Protein AF-A0A3S0VM14-F1 (afdb_monomer_lite)

Sequence (72 aa):
MRDKHDPSKKLAPLFHRAFRQGVEAAIRGDSHNPYVVDSHLYHAWIAGWASLARGWCETGVLRVFQARHDAG

Radius of gyration: 16.87 Å; chains: 1; bounding box: 50×36×36 Å

Secondary structure (DSSP, 8-state):
------HHHHHHHHHHHHHHHHHHHHHTT-----SPTTSHHHHHHHHHHHHHHTT---SSSTTSSSSSS---

Structure (mmCIF, N/CA/C/O backbone):
data_AF-A0A3S0VM14-F1
#
_entry.id   AF-A0A3S0VM14-F1
#
loop_
_atom_site.group_PDB
_atom_site.id
_atom_site.type_symbol
_atom_site.label_atom_id
_atom_site.label_alt_id
_atom_site.label_comp_id
_atom_site.label_asym_id
_atom_site.label_entity_id
_atom_site.label_seq_id
_atom_site.pdbx_PDB_ins_code
_atom_site.Cartn_x
_atom_site.Cartn_y
_atom_site.Cartn_z
_atom_site.occupancy
_atom_site.B_iso_or_equiv
_ato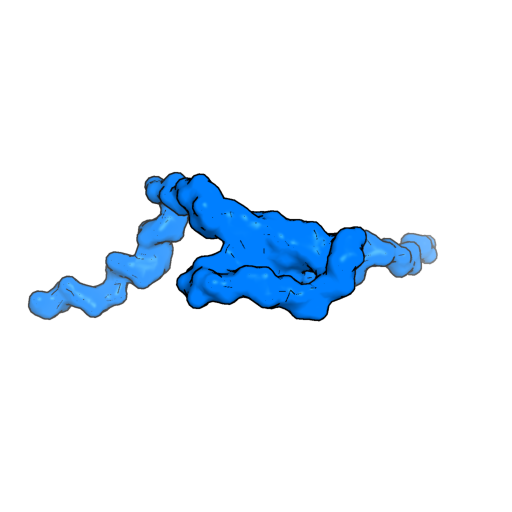m_site.auth_seq_id
_atom_site.auth_comp_id
_atom_site.auth_asym_id
_atom_site.auth_atom_id
_atom_site.pdbx_PDB_model_num
ATOM 1 N N . MET A 1 1 ? 37.958 5.344 -5.791 1.00 42.44 1 MET A N 1
ATOM 2 C CA . MET A 1 1 ? 36.565 5.805 -5.605 1.00 42.44 1 MET A CA 1
ATOM 3 C C . MET A 1 1 ? 35.668 4.985 -6.515 1.00 42.44 1 MET A C 1
ATOM 5 O O . MET A 1 1 ? 35.767 5.115 -7.725 1.00 42.44 1 MET A O 1
ATOM 9 N N . ARG A 1 2 ? 34.892 4.050 -5.961 1.00 48.12 2 ARG A N 1
ATOM 10 C CA . ARG A 1 2 ? 33.983 3.186 -6.726 1.00 48.12 2 ARG A CA 1
ATOM 11 C C . ARG A 1 2 ? 32.573 3.547 -6.277 1.00 48.12 2 ARG A C 1
ATOM 13 O O . ARG A 1 2 ? 32.002 2.855 -5.442 1.00 48.12 2 ARG A O 1
ATOM 20 N N . ASP A 1 3 ? 32.070 4.671 -6.782 1.00 53.03 3 ASP A N 1
ATOM 21 C CA . ASP A 1 3 ? 30.657 5.045 -6.681 1.00 53.03 3 ASP A CA 1
ATOM 22 C C . ASP A 1 3 ? 29.861 4.050 -7.526 1.00 53.03 3 ASP A C 1
ATOM 24 O O . ASP A 1 3 ? 29.537 4.256 -8.695 1.00 53.03 3 ASP A O 1
ATOM 28 N N . LYS A 1 4 ? 29.659 2.864 -6.952 1.00 53.25 4 LYS A N 1
ATOM 29 C CA . LYS A 1 4 ? 28.751 1.879 -7.504 1.00 53.25 4 LYS A CA 1
ATOM 30 C C . LYS A 1 4 ? 27.367 2.476 -7.337 1.00 53.25 4 LYS A C 1
ATOM 32 O O . LYS A 1 4 ? 26.915 2.690 -6.216 1.00 53.25 4 LYS A O 1
ATOM 37 N N . HIS A 1 5 ? 26.718 2.733 -8.467 1.00 50.94 5 HIS A N 1
ATOM 38 C CA . HIS A 1 5 ? 25.274 2.817 -8.581 1.00 50.94 5 HIS A CA 1
ATOM 39 C C . HIS A 1 5 ? 24.678 1.641 -7.807 1.00 50.94 5 HIS A C 1
ATOM 41 O O . HIS A 1 5 ? 24.620 0.534 -8.325 1.00 50.94 5 HIS A O 1
ATOM 47 N N . ASP A 1 6 ? 24.346 1.853 -6.539 1.00 57.12 6 ASP A N 1
ATOM 48 C CA . ASP A 1 6 ? 23.809 0.796 -5.705 1.00 57.12 6 ASP A CA 1
ATOM 49 C C . ASP A 1 6 ? 22.314 0.742 -6.024 1.00 57.12 6 ASP A C 1
ATOM 51 O O . ASP A 1 6 ? 21.582 1.668 -5.649 1.00 57.12 6 ASP A O 1
ATOM 55 N N . PRO A 1 7 ? 21.841 -0.249 -6.801 1.00 58.47 7 PRO A N 1
ATOM 56 C CA . PRO A 1 7 ? 20.435 -0.321 -7.183 1.00 58.47 7 PRO A CA 1
ATOM 57 C C . PRO A 1 7 ? 19.530 -0.339 -5.943 1.00 58.47 7 PRO A C 1
ATOM 59 O O . PRO A 1 7 ? 18.432 0.212 -5.982 1.00 58.47 7 PRO A O 1
ATOM 62 N N . SER A 1 8 ? 20.031 -0.847 -4.809 1.00 59.62 8 SER A N 1
ATOM 63 C CA . SER A 1 8 ? 19.352 -0.816 -3.510 1.00 59.62 8 SER A CA 1
ATOM 64 C C . SER A 1 8 ? 18.976 0.604 -3.052 1.00 59.62 8 SER A C 1
ATOM 66 O O . SER A 1 8 ? 17.849 0.825 -2.604 1.00 59.62 8 SER A O 1
ATOM 68 N N . LYS A 1 9 ? 19.856 1.600 -3.248 1.00 60.62 9 LYS A N 1
ATOM 69 C CA . LYS A 1 9 ? 19.619 2.999 -2.842 1.00 60.62 9 LYS A CA 1
ATOM 70 C C . LYS A 1 9 ? 18.529 3.684 -3.664 1.00 60.62 9 LYS A C 1
ATOM 72 O O . LYS A 1 9 ? 17.873 4.592 -3.164 1.00 60.62 9 LYS A O 1
ATOM 77 N N . LYS A 1 10 ? 18.318 3.257 -4.914 1.00 71.06 10 LYS A N 1
ATOM 78 C CA . LYS A 1 10 ? 17.240 3.776 -5.777 1.00 71.06 10 LYS A CA 1
ATOM 79 C C . LYS A 1 10 ? 15.907 3.073 -5.540 1.00 71.06 10 LYS A C 1
ATOM 81 O O . LYS A 1 10 ? 14.858 3.681 -5.733 1.00 71.06 10 LYS A O 1
ATOM 86 N N . LEU A 1 11 ? 15.945 1.808 -5.130 1.00 77.44 11 L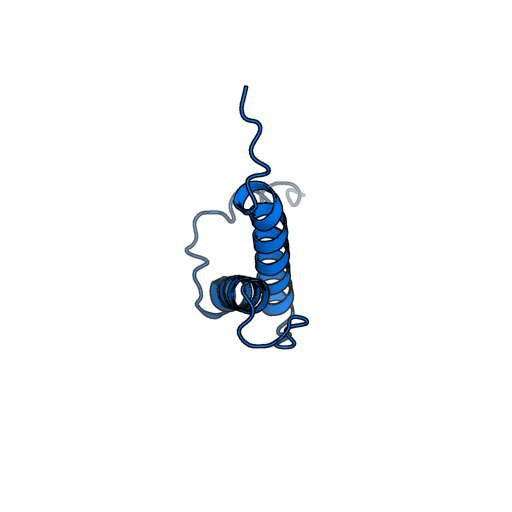EU A N 1
ATOM 87 C CA . LEU A 1 11 ? 14.747 1.002 -4.921 1.00 77.44 11 LEU A CA 1
ATOM 88 C C . LEU A 1 11 ? 14.072 1.298 -3.579 1.00 77.44 11 LEU A C 1
ATOM 90 O O . LEU A 1 11 ? 12.845 1.322 -3.524 1.00 77.44 11 LEU A O 1
ATOM 94 N N . ALA A 1 12 ? 14.834 1.582 -2.518 1.00 85.00 12 AL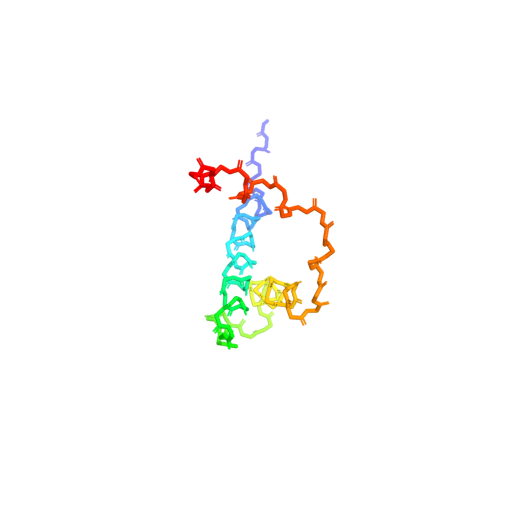A A N 1
ATOM 95 C CA . ALA A 1 12 ? 14.274 1.853 -1.189 1.00 85.00 12 ALA A CA 1
ATOM 96 C C . ALA A 1 12 ? 13.187 2.959 -1.175 1.00 85.00 12 ALA A C 1
ATOM 98 O O . ALA A 1 12 ? 12.112 2.719 -0.620 1.00 85.00 12 ALA A O 1
ATOM 99 N N . PRO A 1 13 ? 13.361 4.117 -1.847 1.00 89.88 13 PRO A N 1
ATOM 100 C CA . PRO A 1 13 ? 12.297 5.119 -1.957 1.00 89.88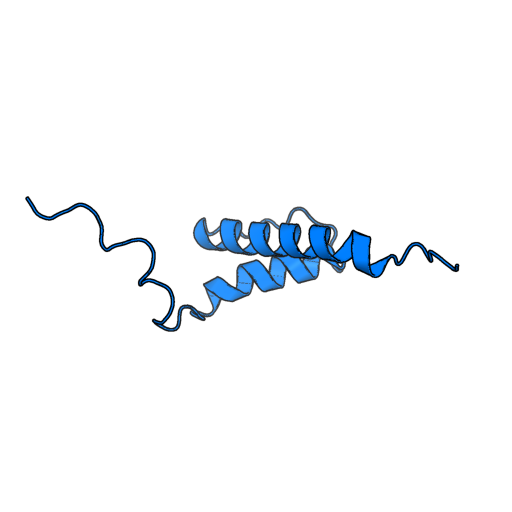 13 PRO A CA 1
ATOM 101 C C . PRO A 1 13 ? 11.034 4.614 -2.669 1.00 89.88 13 PRO A C 1
ATOM 103 O O . PRO A 1 13 ? 9.921 4.983 -2.290 1.00 89.88 13 PRO A O 1
ATOM 106 N N . LEU A 1 14 ? 11.186 3.764 -3.691 1.00 90.50 14 LEU A N 1
ATOM 107 C CA . LEU A 1 14 ? 10.056 3.201 -4.436 1.00 90.50 14 LEU A CA 1
ATOM 108 C C . LEU A 1 14 ? 9.269 2.210 -3.575 1.00 90.50 14 LEU A C 1
ATOM 110 O O . LEU A 1 14 ? 8.042 2.262 -3.557 1.00 90.50 14 LEU A O 1
ATOM 114 N N . PHE A 1 15 ? 9.969 1.379 -2.802 1.00 91.75 15 PHE A N 1
ATOM 115 C CA . PHE A 1 15 ? 9.355 0.489 -1.819 1.00 91.75 15 PHE A CA 1
ATOM 116 C C . PHE A 1 15 ? 8.593 1.255 -0.739 1.00 91.75 15 PHE A C 1
ATOM 118 O O . PHE A 1 15 ? 7.449 0.919 -0.447 1.00 91.75 15 PHE A O 1
ATOM 125 N N . HIS A 1 16 ? 9.188 2.317 -0.186 1.00 91.62 16 HIS A N 1
ATOM 126 C CA . HIS A 1 16 ? 8.528 3.158 0.816 1.00 91.62 16 HIS A CA 1
ATOM 127 C C . HIS A 1 16 ? 7.250 3.799 0.267 1.00 91.62 16 HIS A C 1
ATOM 129 O O . HIS A 1 16 ? 6.238 3.871 0.965 1.00 91.62 16 HIS A O 1
ATOM 135 N N . ARG A 1 17 ? 7.281 4.249 -0.993 1.00 95.31 17 ARG A N 1
ATOM 136 C CA . ARG A 1 17 ? 6.104 4.806 -1.662 1.00 95.31 17 ARG A CA 1
ATOM 137 C C . ARG A 1 17 ? 5.017 3.751 -1.857 1.00 95.31 17 ARG A C 1
ATOM 139 O O . ARG A 1 17 ? 3.877 4.017 -1.494 1.00 95.31 17 ARG A O 1
ATOM 146 N N . ALA A 1 18 ? 5.374 2.577 -2.378 1.00 95.44 18 ALA A N 1
ATOM 147 C CA . ALA A 1 18 ? 4.437 1.474 -2.581 1.00 95.44 18 ALA A CA 1
ATOM 148 C C . ALA A 1 18 ? 3.786 1.038 -1.263 1.00 95.44 18 ALA A C 1
ATOM 150 O O . ALA A 1 18 ? 2.567 0.915 -1.186 1.00 95.44 18 ALA A O 1
ATOM 151 N N . PHE A 1 19 ? 4.586 0.910 -0.202 1.00 94.44 19 PHE A N 1
ATOM 152 C CA . PHE A 1 19 ? 4.104 0.612 1.143 1.00 94.44 19 PHE A CA 1
ATOM 153 C C . PHE A 1 19 ? 3.109 1.662 1.643 1.00 94.44 19 PHE A C 1
ATOM 155 O O . PHE A 1 19 ? 2.006 1.315 2.058 1.00 94.44 19 PHE A O 1
ATOM 162 N N . ARG A 1 20 ? 3.453 2.955 1.556 1.00 94.25 20 ARG A N 1
ATOM 163 C CA . ARG A 1 20 ? 2.556 4.039 1.985 1.00 94.25 20 ARG A CA 1
ATOM 164 C C . ARG A 1 20 ? 1.240 4.035 1.208 1.00 94.25 20 ARG A C 1
ATOM 166 O O . ARG A 1 20 ? 0.190 4.213 1.811 1.00 94.25 20 ARG A O 1
ATOM 173 N N . GLN A 1 21 ? 1.287 3.789 -0.098 1.00 95.44 21 GLN A N 1
ATOM 174 C CA . GLN A 1 21 ? 0.074 3.670 -0.909 1.00 95.44 21 GLN A CA 1
ATOM 175 C C . GLN A 1 21 ? -0.797 2.488 -0.473 1.00 95.44 21 GLN A C 1
ATOM 177 O O . GLN A 1 21 ? -2.017 2.619 -0.457 1.00 95.44 21 GLN A O 1
ATOM 182 N N . GLY A 1 22 ? -0.191 1.367 -0.071 1.00 94.44 22 GLY A N 1
ATOM 183 C CA . GLY A 1 22 ? -0.912 0.237 0.512 1.00 94.44 22 GLY A CA 1
ATOM 184 C C . GLY A 1 22 ? -1.628 0.607 1.808 1.00 94.44 22 GLY A C 1
ATOM 185 O O . GLY A 1 22 ? -2.805 0.299 1.972 1.00 94.44 22 GLY A O 1
ATOM 186 N N . VAL A 1 23 ? -0.944 1.332 2.699 1.00 92.94 23 VAL A N 1
ATOM 187 C CA . VAL A 1 23 ? -1.532 1.859 3.942 1.00 92.94 23 VAL A CA 1
ATOM 188 C C . VAL A 1 23 ? -2.724 2.771 3.630 1.00 92.94 23 VAL A C 1
ATOM 190 O O . VAL A 1 23 ? -3.812 2.567 4.157 1.00 92.94 23 VAL A O 1
ATOM 193 N N . GLU A 1 24 ? -2.555 3.752 2.741 1.00 92.94 24 GLU A N 1
ATOM 194 C CA . GLU A 1 24 ? -3.628 4.682 2.359 1.00 92.94 24 GLU A CA 1
ATOM 195 C C . GLU A 1 24 ? -4.834 3.968 1.730 1.00 92.94 24 GLU A C 1
ATOM 197 O O . GLU A 1 24 ? -5.977 4.328 2.014 1.00 92.94 24 GLU A O 1
ATOM 202 N N . ALA A 1 25 ? -4.593 2.943 0.910 1.00 92.38 25 ALA A N 1
ATOM 203 C CA . ALA A 1 25 ? -5.647 2.127 0.320 1.00 92.38 25 ALA A CA 1
ATOM 204 C C . ALA A 1 25 ? -6.405 1.317 1.384 1.00 92.38 25 ALA A C 1
ATOM 206 O O . ALA A 1 25 ? -7.634 1.305 1.372 1.00 92.38 25 ALA A O 1
ATOM 207 N N . ALA A 1 26 ? -5.707 0.739 2.369 1.00 90.06 26 ALA A N 1
ATOM 208 C CA . ALA A 1 26 ? -6.349 0.037 3.481 1.00 90.06 26 ALA A CA 1
ATOM 209 C C . ALA A 1 26 ? -7.222 0.962 4.343 1.00 90.06 26 ALA A C 1
ATOM 211 O O . ALA A 1 26 ? -8.326 0.568 4.708 1.00 90.06 26 ALA A O 1
ATOM 212 N N . ILE A 1 27 ? -6.789 2.205 4.604 1.00 88.25 27 ILE A N 1
ATOM 213 C CA . ILE A 1 27 ? -7.613 3.217 5.303 1.00 88.25 27 ILE A CA 1
ATOM 214 C C . ILE A 1 27 ? -8.929 3.466 4.553 1.00 88.25 27 ILE A C 1
ATOM 216 O O . ILE A 1 27 ? -9.968 3.678 5.172 1.00 88.25 27 ILE A O 1
ATOM 220 N N . ARG A 1 28 ? -8.890 3.441 3.217 1.00 90.38 28 ARG A N 1
ATOM 221 C CA . ARG A 1 28 ? -10.055 3.666 2.350 1.00 90.38 28 ARG A CA 1
ATOM 222 C C . ARG A 1 28 ? -10.885 2.403 2.096 1.00 90.38 28 ARG A C 1
ATOM 224 O O . ARG A 1 28 ? -11.926 2.505 1.456 1.00 90.38 28 ARG A O 1
ATOM 231 N N . GLY A 1 29 ? -10.433 1.234 2.556 1.00 87.12 29 GLY A N 1
ATOM 232 C CA . GLY A 1 29 ? -11.040 -0.056 2.217 1.00 87.12 29 GLY A CA 1
ATOM 233 C C . GLY A 1 29 ? -10.863 -0.461 0.747 1.00 87.12 29 GLY A C 1
ATOM 234 O O . GLY A 1 29 ? -11.604 -1.309 0.258 1.00 87.12 29 GLY A O 1
ATOM 235 N N . ASP A 1 30 ? -9.905 0.137 0.034 1.00 89.19 30 ASP A N 1
ATOM 236 C CA . ASP A 1 30 ? -9.620 -0.157 -1.371 1.00 89.19 30 ASP A CA 1
ATOM 237 C C . ASP A 1 30 ? -8.619 -1.312 -1.480 1.00 89.19 30 ASP A C 1
ATOM 239 O O . ASP A 1 30 ? -7.519 -1.243 -0.932 1.00 89.19 30 ASP A O 1
ATOM 243 N N . SER A 1 31 ? -8.990 -2.380 -2.184 1.00 88.31 31 SER A N 1
ATOM 244 C CA . SER A 1 31 ? -8.141 -3.551 -2.427 1.00 88.31 31 SER A CA 1
ATOM 245 C C . SER A 1 31 ? -7.417 -3.516 -3.779 1.00 88.31 31 SER A C 1
ATOM 247 O O . SER A 1 31 ? -6.748 -4.486 -4.139 1.00 88.31 31 SER A O 1
ATOM 249 N N . HIS A 1 32 ? -7.558 -2.443 -4.561 1.00 93.50 32 HIS A N 1
ATOM 250 C CA . HIS A 1 32 ? -6.943 -2.339 -5.876 1.00 93.50 32 HIS A CA 1
ATOM 251 C C . HIS A 1 32 ? -5.457 -1.967 -5.776 1.00 93.50 32 HIS A C 1
ATOM 253 O O . HIS A 1 32 ? -5.078 -0.819 -5.543 1.00 93.50 32 HIS A O 1
ATOM 259 N N . ASN A 1 33 ? -4.597 -2.960 -5.997 1.00 93.19 33 ASN A N 1
ATOM 260 C CA . ASN A 1 33 ? -3.157 -2.763 -6.087 1.00 93.19 33 ASN A CA 1
ATOM 261 C C . ASN A 1 33 ? -2.765 -2.323 -7.516 1.00 93.19 33 ASN A C 1
ATOM 263 O O . ASN A 1 33 ? -2.994 -3.089 -8.452 1.00 93.19 33 ASN A O 1
ATOM 267 N N . PRO A 1 34 ? -2.145 -1.141 -7.710 1.00 93.62 34 PRO A N 1
ATOM 268 C CA . PRO A 1 34 ? -1.795 -0.631 -9.039 1.00 93.62 34 PRO A CA 1
ATOM 269 C C . PRO A 1 34 ? -0.521 -1.258 -9.635 1.00 93.62 34 PRO A C 1
ATOM 271 O O . PRO A 1 34 ? -0.130 -0.913 -10.751 1.00 93.62 34 PRO A O 1
ATOM 274 N N . TYR A 1 35 ? 0.180 -2.117 -8.892 1.00 94.50 35 TYR A N 1
ATOM 275 C CA . TYR A 1 35 ? 1.440 -2.720 -9.319 1.00 94.50 35 TYR A CA 1
ATOM 276 C C . TYR A 1 35 ? 1.240 -4.082 -9.987 1.00 94.50 35 TYR A C 1
ATOM 278 O O . TYR A 1 35 ? 0.319 -4.827 -9.662 1.00 94.50 35 TYR A O 1
ATOM 286 N N . VAL A 1 36 ? 2.166 -4.437 -10.885 1.00 93.19 36 VAL A N 1
ATOM 287 C CA . VAL A 1 36 ? 2.217 -5.764 -11.517 1.00 93.19 36 VAL A CA 1
ATOM 288 C C . VAL A 1 36 ? 2.311 -6.843 -10.438 1.00 93.19 36 VAL A C 1
ATOM 290 O O . VAL A 1 36 ? 3.162 -6.742 -9.550 1.00 93.19 36 VAL A O 1
ATOM 293 N N . VAL A 1 37 ? 1.459 -7.863 -10.534 1.00 92.94 37 VAL A N 1
ATOM 294 C CA . VAL A 1 37 ? 1.411 -9.006 -9.608 1.00 92.94 37 VAL A CA 1
ATOM 295 C C . VAL A 1 37 ? 2.800 -9.637 -9.451 1.00 92.94 37 VAL A C 1
ATOM 297 O O . VAL A 1 37 ? 3.567 -9.700 -10.411 1.00 92.94 37 VAL A O 1
ATOM 300 N N . ASP A 1 38 ? 3.140 -10.029 -8.220 1.00 91.25 38 ASP A N 1
ATOM 301 C CA . ASP A 1 38 ? 4.431 -10.615 -7.810 1.00 91.25 38 ASP A CA 1
ATOM 302 C C . ASP A 1 38 ? 5.674 -9.739 -8.042 1.00 91.25 38 ASP A C 1
ATOM 304 O O . ASP A 1 38 ? 6.819 -10.157 -7.841 1.00 91.25 38 ASP A O 1
ATOM 308 N N . SER A 1 39 ? 5.483 -8.470 -8.404 1.00 92.31 39 SER A N 1
ATOM 309 C CA . SER A 1 39 ? 6.578 -7.511 -8.382 1.00 92.31 39 SER A CA 1
ATOM 310 C C . SER A 1 39 ? 6.967 -7.137 -6.949 1.00 92.31 39 SER A C 1
ATOM 312 O O . SER A 1 39 ? 6.195 -7.182 -5.991 1.00 92.31 39 SER A O 1
ATOM 314 N N . HIS A 1 40 ? 8.197 -6.665 -6.807 1.00 93.12 40 HIS A N 1
ATOM 315 C CA . HIS A 1 40 ? 8.721 -6.126 -5.556 1.00 93.12 40 HIS A CA 1
ATOM 316 C C . HIS A 1 40 ? 7.844 -4.995 -4.977 1.00 93.12 40 HIS A C 1
ATOM 318 O O . HIS A 1 40 ? 7.594 -4.945 -3.772 1.00 93.12 40 HIS A O 1
ATOM 324 N N . LEU A 1 41 ? 7.323 -4.115 -5.837 1.00 93.75 41 LEU A N 1
ATOM 325 C CA . LEU A 1 41 ? 6.427 -3.030 -5.426 1.00 93.75 41 LEU A CA 1
ATOM 326 C C . LEU A 1 41 ? 5.031 -3.545 -5.058 1.00 93.75 41 LEU A C 1
ATOM 328 O O . LEU A 1 41 ? 4.435 -3.036 -4.112 1.00 93.75 41 LEU A O 1
ATOM 332 N N . TYR A 1 42 ? 4.550 -4.592 -5.736 1.00 94.94 42 TYR A N 1
ATOM 333 C CA . TYR A 1 42 ? 3.308 -5.272 -5.377 1.00 94.94 42 TYR A CA 1
ATOM 334 C C . TYR A 1 42 ? 3.366 -5.816 -3.949 1.00 94.94 42 TYR A C 1
ATOM 336 O O . TYR A 1 42 ? 2.483 -5.506 -3.152 1.00 94.94 42 TYR A O 1
ATOM 344 N N . HIS A 1 43 ? 4.434 -6.532 -3.583 1.00 95.19 43 HIS A N 1
ATOM 345 C CA . HIS A 1 43 ? 4.587 -7.050 -2.220 1.00 95.19 43 HIS A CA 1
ATOM 346 C C . HIS A 1 43 ? 4.722 -5.940 -1.174 1.00 95.19 43 HIS A C 1
ATOM 348 O O . HIS A 1 43 ? 4.152 -6.055 -0.090 1.00 95.19 43 HIS A O 1
ATOM 354 N N . ALA A 1 44 ? 5.418 -4.845 -1.489 1.00 95.56 44 ALA A N 1
ATOM 355 C CA . ALA A 1 44 ? 5.510 -3.705 -0.579 1.00 95.56 44 ALA A CA 1
ATOM 356 C C . ALA A 1 44 ? 4.155 -3.022 -0.355 1.00 95.56 44 ALA A C 1
ATOM 358 O O . ALA A 1 44 ? 3.827 -2.685 0.782 1.00 95.56 44 ALA A O 1
ATOM 359 N N . TRP A 1 45 ? 3.344 -2.875 -1.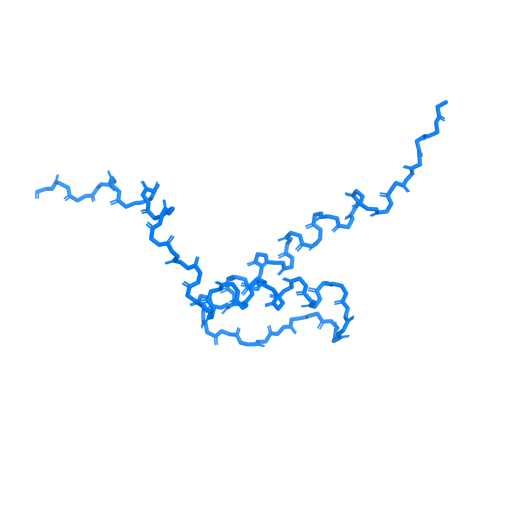404 1.00 96.25 45 TRP A N 1
ATOM 360 C CA . TRP A 1 45 ? 1.978 -2.372 -1.281 1.00 96.25 45 TRP A CA 1
ATOM 361 C C . TRP A 1 45 ? 1.105 -3.308 -0.441 1.00 96.25 45 TRP A C 1
ATOM 363 O O . TRP A 1 45 ? 0.458 -2.848 0.496 1.00 96.25 45 TRP A O 1
ATOM 373 N N . ILE A 1 46 ? 1.146 -4.623 -0.694 1.00 94.62 46 ILE A N 1
ATOM 374 C CA . ILE A 1 46 ? 0.391 -5.616 0.091 1.00 94.62 46 ILE A CA 1
ATOM 375 C C . ILE A 1 46 ? 0.805 -5.580 1.565 1.00 94.62 46 ILE A C 1
ATOM 377 O O . ILE A 1 46 ? -0.057 -5.630 2.437 1.00 94.62 46 ILE A O 1
ATOM 381 N N . ALA A 1 47 ? 2.101 -5.439 1.858 1.00 94.38 47 ALA A N 1
ATOM 382 C CA . ALA A 1 47 ? 2.592 -5.304 3.228 1.00 94.38 47 ALA A CA 1
ATOM 383 C C . ALA A 1 47 ? 2.021 -4.057 3.923 1.00 94.38 47 ALA A C 1
ATOM 385 O O . ALA A 1 47 ? 1.581 -4.141 5.069 1.00 94.38 47 ALA A O 1
ATOM 386 N N . GLY A 1 48 ? 1.973 -2.918 3.223 1.00 93.38 48 GLY A N 1
ATOM 387 C CA . GLY A 1 48 ? 1.348 -1.698 3.732 1.00 93.38 48 GLY A CA 1
ATOM 388 C C . GLY A 1 48 ? -0.150 -1.868 3.967 1.00 93.38 48 GLY A C 1
ATOM 389 O O . GLY A 1 48 ? -0.646 -1.553 5.046 1.00 93.38 48 GLY A O 1
ATOM 390 N N . TRP A 1 49 ? -0.864 -2.447 3.006 1.00 92.94 49 TRP A N 1
ATOM 391 C CA . TRP A 1 49 ? -2.300 -2.695 3.111 1.00 92.94 49 TRP A CA 1
ATOM 392 C C . TRP A 1 49 ? -2.649 -3.633 4.278 1.00 92.94 49 TRP A C 1
ATOM 394 O O . TRP A 1 49 ? -3.516 -3.349 5.108 1.00 92.94 49 TRP A O 1
ATOM 404 N N . ALA A 1 50 ? -1.895 -4.724 4.414 1.00 90.62 50 ALA A N 1
ATOM 405 C CA . ALA A 1 50 ? -2.072 -5.705 5.477 1.00 90.62 50 ALA A CA 1
ATOM 406 C C . ALA A 1 50 ? -1.716 -5.163 6.872 1.00 90.62 50 ALA A C 1
ATOM 408 O O . ALA A 1 50 ? -2.280 -5.633 7.862 1.00 90.62 50 ALA A O 1
ATOM 409 N N . SER A 1 51 ? -0.812 -4.177 6.961 1.00 87.50 51 SER A N 1
ATOM 410 C CA . SER A 1 51 ? -0.409 -3.574 8.240 1.00 87.50 51 SER A CA 1
ATOM 411 C C . SER A 1 51 ? -1.577 -2.910 8.981 1.00 87.50 51 SER A C 1
ATOM 413 O O . SER A 1 51 ? -1.621 -2.942 10.208 1.00 87.50 51 SER A O 1
ATOM 415 N N . LEU A 1 52 ? -2.579 -2.403 8.254 1.00 75.62 52 LEU A N 1
ATOM 416 C CA . LEU A 1 52 ? -3.815 -1.879 8.842 1.00 75.62 52 LEU A CA 1
ATOM 417 C C . LEU A 1 52 ? -4.934 -2.920 8.919 1.00 75.62 52 LEU A C 1
ATOM 419 O O . LEU A 1 52 ? -5.664 -2.942 9.908 1.00 75.62 52 LEU A O 1
ATOM 423 N N . ALA A 1 53 ? -5.034 -3.829 7.944 1.00 63.22 53 ALA A N 1
ATOM 424 C CA . ALA A 1 53 ? -6.050 -4.885 7.953 1.00 63.22 53 ALA A CA 1
ATOM 425 C C . ALA A 1 53 ? -5.914 -5.857 9.144 1.00 63.22 53 ALA A C 1
ATOM 427 O O . ALA A 1 53 ? -6.889 -6.495 9.535 1.00 63.22 53 ALA A O 1
ATOM 428 N N . ARG A 1 54 ? -4.716 -5.980 9.737 1.00 56.91 54 ARG A N 1
ATOM 429 C CA . ARG A 1 54 ? -4.446 -6.877 10.876 1.00 56.91 54 ARG A CA 1
ATOM 430 C C . ARG A 1 54 ? -4.466 -6.211 12.252 1.00 56.91 54 ARG A C 1
ATOM 432 O O . ARG A 1 54 ? -4.062 -6.850 13.218 1.00 56.91 54 ARG A O 1
ATOM 439 N N . GLY A 1 55 ? -4.901 -4.956 12.370 1.00 55.50 55 GLY A N 1
ATOM 440 C CA . GLY A 1 55 ? -4.986 -4.315 13.684 1.00 55.50 55 GLY A CA 1
ATOM 441 C C . GLY A 1 55 ? -3.630 -4.140 14.380 1.00 55.50 55 GLY A C 1
ATOM 442 O O . GLY A 1 55 ? -3.594 -4.030 15.598 1.00 55.50 55 GLY A O 1
ATOM 443 N N . TRP A 1 56 ? -2.521 -4.022 13.633 1.00 50.75 56 TRP A N 1
ATOM 444 C CA . TRP A 1 56 ? -1.220 -3.582 14.177 1.00 50.75 56 TRP A CA 1
ATOM 445 C C . TRP A 1 56 ? -1.219 -2.090 14.572 1.00 50.75 56 TRP A C 1
ATOM 447 O O . TRP A 1 56 ? -0.174 -1.481 14.789 1.00 50.75 56 TRP A O 1
ATOM 457 N N . CYS A 1 57 ? -2.400 -1.487 14.715 1.00 48.47 57 CYS A N 1
ATOM 458 C CA . CYS A 1 57 ? -2.604 -0.338 15.579 1.00 48.47 57 CYS A CA 1
ATOM 459 C C . CYS A 1 57 ? -2.651 -0.832 17.037 1.00 48.47 57 CYS A C 1
ATOM 461 O O . CYS A 1 57 ? -3.657 -0.693 17.726 1.00 48.47 57 CYS A O 1
ATOM 463 N N . GLU A 1 58 ? -1.547 -1.407 17.526 1.00 47.03 58 GLU A N 1
ATOM 464 C CA . GLU A 1 58 ? -1.272 -1.360 18.959 1.00 47.03 58 GLU A CA 1
ATOM 465 C C . GLU A 1 58 ? -1.101 0.120 19.308 1.00 47.03 58 GLU A C 1
ATOM 467 O O . GLU A 1 58 ? -0.086 0.744 19.009 1.00 47.03 58 GLU A O 1
ATOM 472 N N . THR A 1 59 ? -2.191 0.714 19.785 1.00 51.94 59 THR A N 1
ATOM 473 C CA . THR A 1 59 ? -2.333 1.636 20.921 1.00 51.94 59 THR A CA 1
ATOM 474 C C . THR A 1 59 ? -1.055 2.289 21.483 1.00 51.94 59 THR A C 1
ATOM 476 O O . THR A 1 59 ? -0.859 2.335 22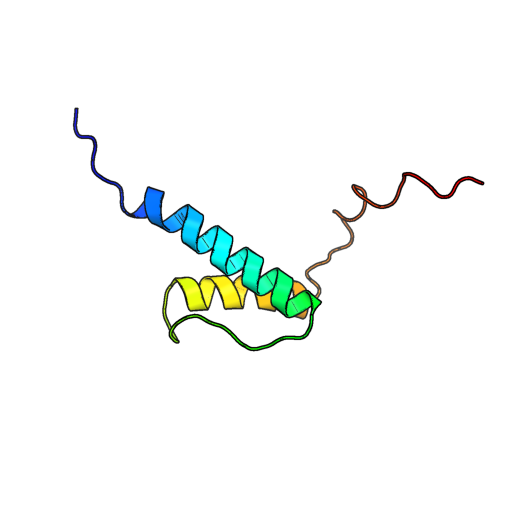.692 1.00 51.94 59 THR A O 1
ATOM 479 N N . GLY A 1 60 ? -0.175 2.823 20.635 1.00 51.88 60 GLY A N 1
ATOM 480 C CA . GLY A 1 60 ? 1.116 3.375 21.061 1.00 51.88 60 GLY A CA 1
ATOM 481 C C . GLY A 1 60 ? 1.551 4.642 20.329 1.00 51.88 60 GLY A C 1
ATOM 482 O O . GLY A 1 60 ? 2.271 5.451 20.907 1.00 51.88 60 GLY A O 1
ATOM 483 N N . VAL A 1 61 ? 1.081 4.881 19.098 1.00 48.41 61 VAL A N 1
ATOM 484 C CA . VAL A 1 61 ? 1.555 6.020 18.275 1.00 48.41 61 VAL A CA 1
ATOM 485 C C . VAL A 1 61 ? 0.438 7.004 17.885 1.00 48.41 61 VAL A C 1
ATOM 487 O O . VAL A 1 61 ? 0.680 8.004 17.217 1.00 48.41 61 VAL A O 1
ATOM 490 N N . LEU A 1 62 ? -0.785 6.819 18.394 1.00 46.56 62 LEU A N 1
ATOM 491 C CA . LEU A 1 62 ? -1.892 7.782 18.237 1.00 46.56 62 LEU A CA 1
ATOM 492 C C . LEU A 1 62 ? -1.841 8.968 19.225 1.00 46.56 62 LEU A C 1
ATOM 494 O O . LEU A 1 62 ? -2.781 9.753 19.298 1.00 46.56 62 LEU A O 1
ATOM 498 N N . ARG A 1 63 ? -0.738 9.157 19.965 1.00 51.56 63 ARG A N 1
ATOM 499 C CA . ARG A 1 63 ? -0.549 10.327 20.848 1.00 51.56 63 ARG A CA 1
ATOM 500 C C . ARG A 1 63 ? 0.079 11.556 20.183 1.00 51.56 63 ARG A C 1
ATOM 502 O O . ARG A 1 63 ? 0.374 12.515 20.887 1.00 51.56 63 ARG A O 1
ATOM 509 N N . VAL A 1 64 ? 0.279 11.573 18.864 1.00 49.38 64 VAL A N 1
ATOM 510 C CA . VAL A 1 64 ? 0.952 12.715 18.208 1.00 49.38 64 VAL A CA 1
ATOM 511 C C . VAL A 1 64 ? 0.019 13.650 17.429 1.00 49.38 64 VAL A C 1
ATOM 513 O O . VAL A 1 64 ? 0.433 14.766 17.140 1.00 49.38 64 VAL A O 1
ATOM 516 N N . PHE A 1 65 ? -1.253 13.308 17.180 1.00 46.94 65 PHE A N 1
ATOM 517 C CA . PHE A 1 65 ? -2.126 14.206 16.397 1.00 46.94 65 PHE A CA 1
ATOM 518 C C . PHE A 1 65 ? -3.492 14.576 16.992 1.00 46.94 65 PHE A C 1
ATOM 520 O O . PHE A 1 65 ? -4.164 15.412 16.402 1.00 46.94 65 PHE A O 1
ATOM 527 N N . GLN A 1 66 ? -3.878 14.083 18.177 1.00 49.34 66 GLN A N 1
ATOM 528 C CA . GLN A 1 66 ? -5.212 14.363 18.750 1.00 49.34 66 GLN A CA 1
ATOM 529 C C . GLN A 1 66 ? -5.192 15.035 20.137 1.00 49.34 66 GLN A C 1
ATOM 531 O O . GLN A 1 66 ? -6.048 14.770 20.971 1.00 49.34 66 GLN A O 1
ATOM 536 N N . ALA A 1 67 ? -4.214 15.899 20.426 1.00 47.09 67 ALA A N 1
ATOM 537 C CA . ALA A 1 67 ? -4.188 16.659 21.688 1.00 47.09 67 ALA A CA 1
ATOM 538 C C . ALA A 1 67 ? -3.899 18.152 21.494 1.00 47.09 67 ALA A C 1
ATOM 540 O O . ALA A 1 67 ? -3.346 18.818 22.369 1.00 47.09 67 ALA A O 1
ATOM 541 N N . ARG A 1 68 ? -4.283 18.701 20.342 1.00 49.84 68 ARG A N 1
ATOM 542 C CA . ARG A 1 68 ? -4.502 20.136 20.215 1.00 49.84 68 ARG A CA 1
ATOM 543 C C . ARG A 1 68 ? -5.838 20.353 19.541 1.00 49.84 68 ARG A C 1
ATOM 545 O O . ARG A 1 68 ? -6.000 19.969 18.392 1.00 49.84 68 ARG A O 1
ATOM 552 N N . HIS A 1 69 ? -6.695 21.054 20.275 1.00 47.50 69 HIS A N 1
ATOM 553 C CA . HIS A 1 69 ? -7.768 21.891 19.758 1.00 47.50 69 HIS A CA 1
ATOM 554 C C . HIS A 1 69 ? -9.207 21.383 19.912 1.00 47.50 69 HIS A C 1
ATOM 556 O O . HIS A 1 69 ? -9.966 21.513 18.970 1.00 47.50 69 HIS A O 1
ATOM 562 N N . ASP A 1 70 ? -9.588 20.923 21.109 1.00 45.25 70 ASP A N 1
ATOM 563 C CA . ASP A 1 70 ? -10.975 21.051 21.606 1.00 45.25 70 ASP A CA 1
ATOM 564 C C . ASP A 1 70 ? -10.985 21.236 23.138 1.00 45.25 70 ASP A C 1
ATOM 566 O O . ASP A 1 70 ? -11.492 20.418 23.900 1.00 45.25 70 ASP A O 1
ATOM 570 N N . ALA A 1 71 ? -10.352 22.317 23.602 1.00 47.97 71 ALA A N 1
ATOM 571 C CA . ALA A 1 71 ? -10.617 22.888 24.922 1.00 47.97 71 ALA A CA 1
ATOM 572 C C . ALA A 1 71 ? -11.305 24.240 24.698 1.00 47.97 71 ALA A C 1
ATOM 574 O O . ALA A 1 71 ? -10.643 25.277 24.627 1.00 47.97 71 ALA A O 1
ATOM 575 N N . GLY A 1 72 ? -12.618 24.174 24.485 1.00 41.97 72 GLY A N 1
ATOM 576 C CA . GLY A 1 72 ? -13.560 25.283 24.589 1.00 41.97 72 GLY A CA 1
ATOM 577 C C . GLY A 1 72 ? -14.547 24.966 25.696 1.00 41.97 72 GLY A C 1
ATOM 578 O O . GLY A 1 72 ? -15.009 23.804 25.720 1.00 41.97 72 GLY A O 1
#

Foldseek 3Di:
DDPPPPVVVVVVVLLVVLLVQLLVCLVVVHPDRPDDPPDPSSVSSVNSVVCVVVCVPPPDPVVPPPPDDDPD

pLDDT: mean 75.02, std 20.35, range [41.97, 96.25]